Protein AF-A0A1H7FQA3-F1 (afdb_monomer_lite)

InterPro domains:
  IPR029063 S-adenosyl-L-methionine-dependent methyltransferase superfamily [G3DSA:3.40.50.150] (3-123)
  IPR029063 S-adenosyl-L-methionine-dependent methyltransferase superfamily [SSF53335] (9-80)

Structure (mmCIF, N/CA/C/O backbone):
data_AF-A0A1H7FQA3-F1
#
_entry.id   AF-A0A1H7FQA3-F1
#
loop_
_atom_site.group_PDB
_atom_site.id
_atom_site.type_symbol
_atom_site.label_atom_id
_atom_site.label_alt_id
_atom_site.label_comp_id
_atom_site.label_asym_id
_atom_site.label_entity_id
_atom_site.label_seq_id
_atom_site.pdbx_PDB_ins_code
_atom_site.Cartn_x
_atom_site.Cartn_y
_atom_site.Cartn_z
_atom_site.occupancy
_atom_site.B_iso_or_equiv
_atom_site.auth_seq_id
_atom_site.auth_comp_id
_atom_site.auth_asym_id
_atom_site.auth_atom_id
_atom_site.pdbx_PDB_model_num
ATOM 1 N N . MET A 1 1 ? -19.659 22.857 -6.635 1.00 36.44 1 MET A N 1
ATOM 2 C CA . MET A 1 1 ? -20.389 21.616 -6.971 1.00 36.44 1 MET A CA 1
ATOM 3 C C . MET A 1 1 ? -19.987 20.543 -5.969 1.00 36.44 1 MET A C 1
ATOM 5 O O . MET A 1 1 ? -18.828 20.156 -5.956 1.00 36.44 1 MET A O 1
ATOM 9 N N . ARG A 1 2 ? -20.883 20.148 -5.054 1.00 39.56 2 ARG A N 1
ATOM 10 C CA . ARG A 1 2 ? -20.625 19.066 -4.089 1.00 39.56 2 ARG A CA 1
ATOM 11 C C . ARG A 1 2 ? -20.961 17.743 -4.775 1.00 39.56 2 ARG A C 1
ATOM 13 O O . ARG A 1 2 ? -22.130 17.500 -5.056 1.00 39.56 2 ARG A O 1
ATOM 20 N N . GLY A 1 3 ? -19.945 16.942 -5.093 1.00 42.22 3 GLY A N 1
ATOM 21 C CA . GLY A 1 3 ? -20.150 15.565 -5.539 1.00 42.22 3 GLY A CA 1
ATOM 22 C C . GLY A 1 3 ? -20.882 14.786 -4.449 1.00 42.22 3 GLY A C 1
ATOM 23 O O . GLY A 1 3 ? -20.552 14.926 -3.270 1.00 42.22 3 GLY A O 1
ATOM 24 N N . GLN A 1 4 ? -21.903 14.021 -4.830 1.00 46.56 4 GLN A N 1
ATOM 25 C CA . GLN A 1 4 ? -22.563 13.087 -3.924 1.00 46.56 4 GLN A CA 1
ATOM 26 C C . GLN A 1 4 ? -21.496 12.123 -3.395 1.00 46.56 4 GLN A C 1
ATOM 28 O O . GLN A 1 4 ? -20.852 11.414 -4.165 1.00 46.56 4 GLN A O 1
ATOM 33 N N . GLY A 1 5 ? -21.231 12.173 -2.091 1.00 48.81 5 GLY A N 1
ATOM 34 C CA . GLY A 1 5 ? -20.253 11.291 -1.475 1.00 48.81 5 GLY A CA 1
ATOM 35 C C . GLY A 1 5 ? -20.739 9.849 -1.563 1.00 48.81 5 GLY A C 1
ATOM 36 O O . GLY A 1 5 ? -21.867 9.562 -1.172 1.00 48.81 5 GLY A O 1
ATOM 37 N N . TYR A 1 6 ? -19.876 8.939 -2.013 1.00 55.88 6 TYR A N 1
ATOM 38 C CA . TYR A 1 6 ? -20.054 7.486 -1.907 1.00 55.88 6 TYR A CA 1
ATOM 39 C C . TYR A 1 6 ? -19.921 7.025 -0.439 1.00 55.88 6 TYR A C 1
ATOM 41 O O . TYR A 1 6 ? -19.100 6.183 -0.076 1.00 55.88 6 TYR A O 1
ATOM 49 N N . GLY A 1 7 ? -20.678 7.651 0.459 1.00 54.69 7 GLY A N 1
ATOM 50 C CA . GLY A 1 7 ? -20.707 7.342 1.878 1.00 54.69 7 GLY A CA 1
ATOM 51 C C . GLY A 1 7 ? -21.622 6.157 2.145 1.00 54.69 7 GLY A C 1
ATOM 52 O O . GLY A 1 7 ? -22.686 6.351 2.717 1.00 54.69 7 GLY A O 1
ATOM 53 N N . SER A 1 8 ? -21.237 4.942 1.739 1.00 62.41 8 SER A N 1
ATOM 54 C CA . SER A 1 8 ? -21.904 3.752 2.287 1.00 62.41 8 SER A CA 1
ATOM 55 C C . SER A 1 8 ? -21.594 3.687 3.790 1.00 62.41 8 SER A C 1
ATOM 57 O O . SER A 1 8 ? -20.420 3.796 4.146 1.00 62.41 8 SER A O 1
ATOM 59 N N . PRO A 1 9 ? -22.579 3.553 4.690 1.00 68.19 9 PRO A N 1
ATOM 60 C CA . PRO A 1 9 ? -22.317 3.322 6.110 1.00 68.19 9 PRO A CA 1
ATOM 61 C C . PRO A 1 9 ? -21.766 1.911 6.376 1.00 68.19 9 PRO A C 1
ATOM 63 O O . PRO A 1 9 ? -21.429 1.583 7.513 1.00 68.19 9 PRO A O 1
ATOM 66 N N . GLU A 1 10 ? -21.690 1.066 5.345 1.00 84.12 10 GLU A N 1
ATOM 67 C CA . GLU A 1 10 ? -21.242 -0.312 5.458 1.00 84.12 10 GLU A CA 1
ATOM 68 C C . GLU A 1 10 ? -19.762 -0.398 5.823 1.00 84.12 10 GLU A C 1
ATOM 70 O O . GLU A 1 10 ? -18.900 0.341 5.327 1.00 84.12 10 GLU A O 1
ATOM 75 N N . ARG A 1 11 ? -19.496 -1.351 6.712 1.00 94.19 11 ARG A N 1
ATOM 76 C CA . ARG A 1 11 ? -18.162 -1.816 7.055 1.00 94.19 11 ARG A CA 1
ATOM 77 C C . ARG A 1 11 ? -17.937 -3.172 6.405 1.00 94.19 11 ARG A C 1
ATOM 79 O O . ARG A 1 11 ? -18.845 -3.998 6.367 1.00 94.19 11 ARG A O 1
ATOM 86 N N . TYR A 1 12 ? -16.717 -3.400 5.949 1.00 95.75 12 TYR A N 1
ATOM 87 C CA . TYR A 1 12 ? -16.321 -4.565 5.176 1.00 95.75 12 TYR A CA 1
ATOM 88 C C . TYR A 1 12 ? -15.406 -5.481 5.981 1.00 95.75 12 TYR A C 1
ATOM 90 O O . TYR A 1 12 ? -14.659 -5.053 6.867 1.00 95.75 12 TYR A O 1
ATOM 98 N N . ASP A 1 13 ? -15.450 -6.758 5.625 1.00 96.81 13 ASP A N 1
ATOM 99 C CA . ASP A 1 13 ? -14.604 -7.815 6.184 1.00 96.81 13 ASP A CA 1
ATOM 100 C C . ASP A 1 13 ? -13.148 -7.643 5.742 1.00 96.81 13 ASP A C 1
ATO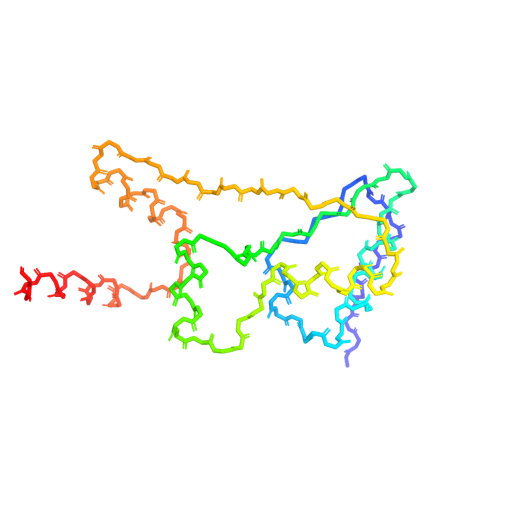M 102 O O . ASP A 1 13 ? -12.219 -7.957 6.488 1.00 96.81 13 ASP A O 1
ATOM 106 N N . LEU A 1 14 ? -12.971 -7.109 4.532 1.00 96.81 14 LEU A N 1
ATOM 107 C CA . LEU A 1 14 ? -11.697 -6.819 3.901 1.00 96.81 14 LEU A CA 1
ATOM 108 C C . LEU A 1 14 ? -11.779 -5.474 3.173 1.00 96.81 14 LEU A C 1
ATOM 110 O O . LEU A 1 14 ? -12.641 -5.272 2.320 1.00 96.81 14 LEU A O 1
ATOM 114 N N . VAL A 1 15 ? -10.834 -4.586 3.465 1.00 96.88 15 VAL A N 1
ATOM 115 C CA . VAL A 1 15 ? -10.577 -3.365 2.694 1.00 96.88 15 VAL A CA 1
ATOM 116 C C . VAL A 1 15 ? -9.214 -3.511 2.030 1.00 96.88 15 VAL A C 1
ATOM 118 O O . VAL A 1 15 ? -8.217 -3.745 2.712 1.00 96.88 15 VAL A O 1
ATOM 121 N N . LEU A 1 16 ? -9.160 -3.386 0.703 1.00 96.19 16 LEU A N 1
ATOM 122 C CA . LEU A 1 16 ? -7.932 -3.528 -0.076 1.00 96.19 16 LEU A CA 1
ATOM 123 C C . LEU A 1 16 ? -7.505 -2.187 -0.677 1.00 96.19 16 LEU A C 1
ATOM 125 O O . LEU A 1 16 ? -8.251 -1.568 -1.429 1.00 96.19 16 LEU A O 1
ATOM 129 N N . CYS A 1 17 ? -6.269 -1.781 -0.402 1.00 94.75 17 CYS A N 1
ATOM 130 C CA . CYS A 1 17 ? -5.610 -0.635 -1.013 1.00 94.75 17 CYS A CA 1
ATOM 131 C C . CYS A 1 17 ? -4.378 -1.127 -1.780 1.00 94.75 17 CYS A C 1
ATOM 133 O O . CYS A 1 17 ? -3.297 -1.308 -1.215 1.00 94.75 17 CYS A O 1
ATOM 135 N N . SER A 1 18 ? -4.563 -1.400 -3.072 1.00 92.50 18 SER A N 1
ATOM 136 C CA . SER A 1 18 ? -3.538 -2.000 -3.927 1.00 92.50 18 SER A CA 1
ATOM 137 C C . SER A 1 18 ? -2.847 -0.950 -4.784 1.00 92.50 18 SER A C 1
ATOM 139 O O . SER A 1 18 ? -3.465 -0.429 -5.706 1.00 92.50 18 SER A O 1
ATOM 141 N N . HIS A 1 19 ? -1.581 -0.636 -4.499 1.00 89.00 19 HIS A N 1
ATOM 142 C CA . HIS A 1 19 ? -0.776 0.299 -5.296 1.00 89.00 19 HIS A CA 1
ATOM 143 C C . HIS A 1 19 ? -1.372 1.715 -5.449 1.00 89.00 19 HIS A C 1
ATOM 145 O O . HIS A 1 19 ? -1.011 2.442 -6.367 1.00 89.00 19 HIS A O 1
ATOM 151 N N . VAL A 1 20 ? -2.244 2.143 -4.529 1.00 90.44 20 VAL A N 1
ATOM 152 C CA . VAL A 1 20 ? -2.865 3.483 -4.564 1.00 90.44 20 VAL A CA 1
ATOM 153 C C . VAL A 1 20 ? -2.033 4.528 -3.820 1.00 90.44 20 VAL A C 1
ATOM 155 O O . VAL A 1 20 ? -1.975 5.681 -4.238 1.00 90.44 20 VAL A O 1
ATOM 158 N N . LEU A 1 21 ? -1.353 4.147 -2.732 1.00 91.00 21 LEU A N 1
ATOM 159 C CA . LEU A 1 21 ? -0.657 5.102 -1.856 1.00 91.00 21 LEU A CA 1
ATOM 160 C C . LEU A 1 21 ? 0.473 5.882 -2.547 1.00 91.00 21 LEU A C 1
ATOM 162 O O . LEU A 1 21 ? 0.813 6.965 -2.083 1.00 91.00 21 LEU A O 1
ATOM 166 N N . TYR A 1 22 ? 1.004 5.404 -3.676 1.00 87.62 22 TYR A N 1
ATOM 167 C CA . TYR A 1 22 ? 1.971 6.160 -4.486 1.00 87.62 22 TYR A CA 1
ATOM 168 C C . TYR A 1 22 ? 1.423 7.485 -5.021 1.00 87.62 22 TYR A C 1
ATOM 170 O O . TYR A 1 22 ? 2.191 8.377 -5.365 1.00 87.62 22 TYR A O 1
ATOM 178 N N . HIS A 1 23 ? 0.099 7.598 -5.117 1.00 87.88 23 HIS A N 1
ATOM 179 C CA . HIS A 1 23 ? -0.591 8.772 -5.641 1.00 87.88 23 HIS A CA 1
ATOM 180 C C . HIS A 1 23 ? -1.085 9.708 -4.536 1.00 87.88 23 HIS A C 1
ATOM 182 O O . HIS A 1 23 ? -1.635 10.767 -4.828 1.00 87.88 23 HIS A O 1
ATOM 188 N N . VAL A 1 24 ? -0.904 9.324 -3.272 1.00 90.56 24 VAL A N 1
ATOM 189 C CA . VAL A 1 24 ? -1.276 10.133 -2.113 1.00 90.56 24 VAL A CA 1
ATOM 190 C C . VAL A 1 24 ? -0.008 10.802 -1.582 1.00 90.56 24 VAL A C 1
ATOM 192 O O . VAL A 1 24 ? 0.980 10.097 -1.354 1.00 90.56 24 VAL A O 1
ATOM 195 N N . PRO A 1 25 ? 0.003 12.127 -1.349 1.00 91.94 25 PRO A N 1
ATOM 196 C CA . PRO A 1 25 ? 1.120 12.782 -0.678 1.00 91.94 25 PRO A CA 1
ATOM 197 C C . PRO A 1 25 ? 1.438 12.092 0.653 1.00 91.94 25 PRO A C 1
ATOM 199 O O . PRO A 1 25 ? 0.536 11.808 1.440 1.00 91.94 25 PRO A O 1
ATOM 202 N N . THR A 1 26 ? 2.716 11.833 0.935 1.00 91.38 26 THR A N 1
ATOM 203 C CA . THR A 1 26 ? 3.141 11.061 2.121 1.00 91.38 26 THR A CA 1
ATOM 204 C C . THR A 1 26 ? 2.665 11.674 3.438 1.00 91.38 26 THR A C 1
ATOM 206 O O . THR A 1 26 ? 2.288 10.949 4.355 1.00 91.38 26 THR A O 1
ATOM 209 N N . ALA A 1 27 ? 2.598 13.006 3.516 1.00 92.69 27 ALA A N 1
ATOM 210 C CA . ALA A 1 27 ? 2.061 13.732 4.668 1.00 92.69 27 ALA A CA 1
ATOM 211 C C . ALA A 1 27 ? 0.570 13.436 4.940 1.00 92.69 27 ALA A C 1
ATOM 213 O O . ALA A 1 27 ? 0.114 13.548 6.076 1.00 92.69 27 ALA A O 1
ATOM 214 N N . GLU A 1 28 ? -0.190 13.030 3.922 1.00 95.12 28 GLU A N 1
ATOM 215 C CA . GLU A 1 28 ? -1.624 12.733 4.021 1.00 95.12 28 GLU A CA 1
ATOM 216 C C . GLU A 1 28 ? -1.915 11.247 4.271 1.00 95.12 28 GLU A C 1
ATOM 218 O O . GLU A 1 28 ? -3.055 10.875 4.563 1.00 95.12 28 GLU A O 1
ATOM 223 N N . TRP A 1 29 ? -0.900 10.380 4.206 1.00 95.38 29 TRP A N 1
ATOM 224 C CA . TRP A 1 29 ? -1.069 8.932 4.342 1.00 95.38 29 TRP A CA 1
ATOM 225 C C . TRP A 1 29 ? -1.743 8.519 5.642 1.00 95.38 29 TRP A C 1
ATOM 227 O O . TRP A 1 29 ? -2.592 7.630 5.633 1.00 95.38 29 TRP A O 1
ATOM 237 N N . GLY A 1 30 ? -1.392 9.175 6.751 1.00 95.06 30 GLY A N 1
ATOM 238 C CA . GLY A 1 30 ? -1.973 8.872 8.054 1.00 95.06 30 GLY A CA 1
ATOM 239 C C . GLY A 1 30 ? -3.495 8.997 8.035 1.00 95.06 30 GLY A C 1
ATOM 240 O O . GLY A 1 30 ? -4.183 8.040 8.376 1.00 95.06 30 GLY A O 1
ATOM 241 N N . GLY A 1 31 ? -4.013 10.141 7.578 1.00 95.56 31 GLY A N 1
ATOM 242 C CA . GLY A 1 31 ? -5.456 10.371 7.484 1.00 95.56 31 GLY A CA 1
ATOM 243 C C . GLY A 1 31 ? -6.127 9.527 6.399 1.00 95.56 31 GLY A C 1
ATOM 244 O O . GLY A 1 31 ? -7.271 9.107 6.559 1.00 95.56 31 GLY A O 1
ATOM 245 N N . PHE A 1 32 ? -5.420 9.232 5.305 1.00 95.88 32 PHE A N 1
ATOM 246 C CA . PHE A 1 32 ? -5.921 8.334 4.266 1.00 95.88 32 PHE A CA 1
ATOM 247 C C . PHE A 1 32 ? -6.161 6.917 4.807 1.00 95.88 32 PHE A C 1
ATOM 249 O O . PHE A 1 32 ? -7.214 6.331 4.567 1.00 95.88 32 PHE A O 1
ATOM 256 N N . ILE A 1 33 ? -5.216 6.380 5.579 1.00 95.88 33 ILE A N 1
ATOM 257 C CA . ILE A 1 33 ? -5.330 5.049 6.186 1.00 95.88 33 ILE A CA 1
ATOM 258 C C . ILE A 1 33 ? -6.392 5.024 7.276 1.00 95.88 33 ILE A C 1
ATOM 260 O O . ILE A 1 33 ? -7.140 4.052 7.346 1.00 95.88 33 ILE A O 1
ATOM 264 N N . ASP A 1 34 ? -6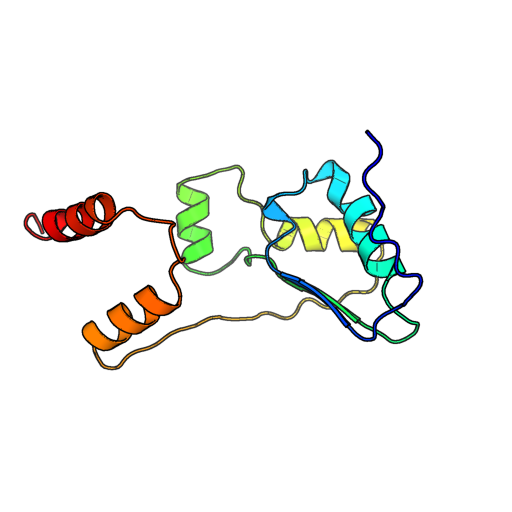.514 6.088 8.070 1.00 95.62 34 ASP A N 1
ATOM 265 C CA . ASP A 1 34 ? -7.575 6.188 9.075 1.00 95.62 34 ASP A CA 1
ATOM 266 C C . ASP A 1 34 ? -8.959 6.042 8.409 1.00 95.62 34 ASP A C 1
ATOM 268 O O . ASP A 1 34 ? -9.775 5.230 8.844 1.00 95.62 34 ASP A O 1
ATOM 272 N N . ARG A 1 35 ? -9.177 6.698 7.258 1.00 94.38 35 ARG A N 1
ATOM 273 C CA . ARG A 1 35 ? -10.414 6.546 6.469 1.00 94.38 35 ARG A CA 1
ATOM 274 C C . ARG A 1 35 ? -10.626 5.133 5.928 1.00 94.38 35 ARG A C 1
ATOM 276 O O . ARG A 1 35 ? -11.769 4.699 5.829 1.00 94.38 35 ARG A O 1
ATOM 283 N N . LEU A 1 36 ? -9.564 4.415 5.552 1.00 95.06 36 LEU A N 1
ATOM 284 C CA . LEU A 1 36 ? -9.682 3.007 5.151 1.00 95.06 36 LEU A CA 1
ATOM 285 C C . LEU A 1 36 ? -10.101 2.137 6.340 1.00 95.06 36 LEU A C 1
ATOM 287 O O . LEU A 1 36 ? -10.994 1.305 6.203 1.00 95.06 36 LEU A O 1
ATOM 291 N N . LEU A 1 37 ? -9.490 2.351 7.508 1.00 95.38 37 LEU A N 1
ATOM 292 C CA . LEU A 1 37 ? -9.773 1.601 8.733 1.00 95.38 37 LEU A CA 1
ATOM 293 C C . LEU A 1 37 ? -11.193 1.847 9.258 1.00 95.38 37 LEU A C 1
ATOM 295 O O . LEU A 1 37 ? -11.820 0.911 9.744 1.00 95.38 37 LEU A O 1
ATOM 299 N N . GLU A 1 38 ? -11.747 3.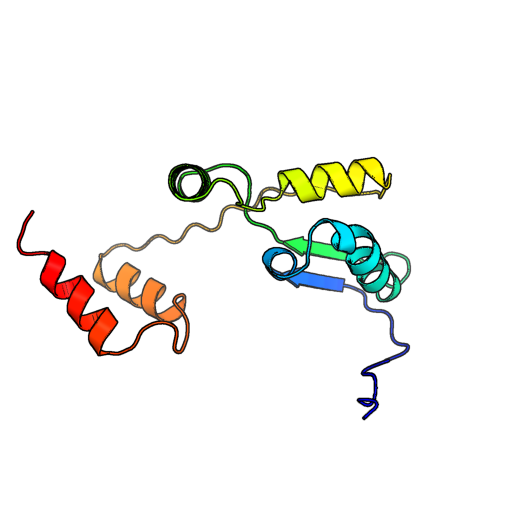051 9.090 1.00 95.00 38 GLU A N 1
ATOM 300 C CA . GLU A 1 38 ? -13.155 3.351 9.406 1.00 95.00 38 GLU A CA 1
ATOM 301 C C . GLU A 1 38 ? -14.147 2.465 8.636 1.00 95.00 38 GLU A C 1
ATOM 303 O O . GLU A 1 38 ? -15.274 2.241 9.090 1.00 95.00 38 GLU A O 1
ATOM 308 N N . ARG A 1 39 ? -13.731 1.943 7.474 1.00 94.56 39 ARG A N 1
ATOM 309 C CA . ARG A 1 39 ? -14.527 1.027 6.648 1.00 94.56 39 ARG A CA 1
ATOM 310 C C . ARG A 1 39 ? -14.326 -0.437 7.008 1.00 94.56 39 ARG A C 1
ATOM 312 O O . ARG A 1 39 ? -15.008 -1.277 6.437 1.00 94.56 39 ARG A O 1
ATOM 319 N N . VAL A 1 40 ? -13.434 -0.767 7.936 1.00 96.06 40 VAL A N 1
ATOM 320 C CA . VAL A 1 40 ? -13.201 -2.147 8.371 1.00 96.06 40 VAL A CA 1
ATOM 321 C C . VAL A 1 40 ? -14.128 -2.465 9.541 1.00 96.06 40 VAL A C 1
ATOM 323 O O . VAL A 1 40 ? -14.240 -1.703 10.503 1.00 96.06 40 VAL A O 1
ATOM 326 N N . ARG A 1 41 ? -14.827 -3.601 9.482 1.00 95.88 41 ARG A N 1
ATOM 327 C CA . ARG A 1 41 ? -15.627 -4.065 10.627 1.00 95.88 41 ARG A CA 1
ATOM 328 C C . ARG A 1 41 ? -14.718 -4.538 11.774 1.00 95.88 41 ARG A C 1
ATOM 330 O O . ARG A 1 41 ? -13.579 -4.923 11.519 1.00 95.88 41 ARG A O 1
ATOM 337 N N . PRO A 1 42 ? -15.196 -4.609 13.029 1.00 94.12 42 PRO A N 1
ATOM 338 C CA . PRO A 1 42 ? -14.448 -5.275 14.097 1.00 94.12 42 PRO A CA 1
ATOM 339 C C . PRO A 1 42 ? -14.038 -6.702 13.691 1.00 94.12 42 PRO A C 1
ATOM 341 O O . PRO A 1 42 ? -14.872 -7.482 13.238 1.00 94.12 42 PRO A O 1
ATOM 344 N N . GLY A 1 43 ? -12.747 -7.024 13.812 1.00 94.69 43 GLY A N 1
ATOM 345 C CA . GLY A 1 43 ? -12.181 -8.312 13.387 1.00 94.69 43 GLY A CA 1
ATOM 346 C C . GLY A 1 43 ? -11.947 -8.473 11.876 1.00 94.69 43 GLY A C 1
ATOM 347 O O . GLY A 1 43 ? -11.484 -9.530 11.457 1.00 94.69 43 GLY A O 1
ATOM 348 N N . GLY A 1 44 ? -12.259 -7.464 11.057 1.00 96.12 44 GLY A N 1
ATOM 349 C CA . GLY A 1 44 ? -11.897 -7.426 9.639 1.00 96.12 44 GLY A CA 1
ATOM 350 C C . GLY A 1 44 ? -10.444 -7.002 9.406 1.00 96.12 44 GLY A C 1
ATOM 351 O O . GLY A 1 44 ? -9.716 -6.663 10.341 1.00 96.12 44 GLY A O 1
ATOM 352 N N . TYR A 1 45 ? -10.032 -6.985 8.139 1.00 96.75 45 TYR A N 1
ATOM 353 C CA . TYR A 1 45 ? -8.661 -6.665 7.738 1.00 96.75 45 TYR A CA 1
ATOM 354 C C . TYR A 1 45 ? -8.595 -5.490 6.760 1.00 96.75 45 TYR A C 1
ATOM 356 O O . TYR A 1 45 ? -9.390 -5.385 5.829 1.00 96.75 45 TYR A O 1
ATOM 364 N N . CYS A 1 46 ? -7.588 -4.636 6.935 1.00 97.38 46 CYS A N 1
ATOM 365 C CA . CYS A 1 46 ? -7.148 -3.684 5.919 1.00 97.38 46 CYS A CA 1
ATOM 366 C C . CYS A 1 46 ? -5.829 -4.182 5.328 1.00 97.38 46 CYS A C 1
ATOM 368 O O . CYS A 1 46 ? -4.867 -4.405 6.065 1.00 97.38 46 CYS A O 1
ATOM 370 N N . VAL A 1 47 ? -5.781 -4.363 4.011 1.00 97.25 47 VAL A N 1
ATOM 371 C CA . VAL A 1 47 ? -4.585 -4.800 3.291 1.00 97.25 47 VAL A CA 1
ATOM 372 C C . VAL A 1 47 ? -4.072 -3.644 2.448 1.00 97.25 47 VAL A C 1
ATOM 374 O O . VAL A 1 47 ? -4.770 -3.138 1.571 1.00 97.25 47 VAL A O 1
ATOM 377 N N . LEU A 1 48 ? -2.830 -3.246 2.706 1.00 95.69 48 LEU A N 1
ATOM 378 C CA . LEU A 1 48 ? -2.116 -2.225 1.947 1.00 95.69 48 LEU A CA 1
ATOM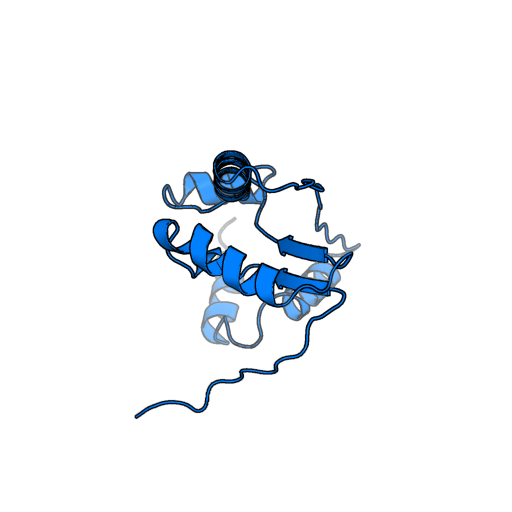 379 C C . LEU A 1 48 ? -1.019 -2.917 1.130 1.00 95.69 48 LEU A C 1
ATOM 381 O O . LEU A 1 48 ? -0.154 -3.575 1.708 1.00 95.69 48 LEU A O 1
ATOM 385 N N . MET A 1 49 ? -1.040 -2.778 -0.197 1.00 93.38 49 MET A N 1
ATOM 386 C CA . MET A 1 49 ? -0.003 -3.334 -1.073 1.00 93.38 49 MET A CA 1
ATOM 387 C C . MET A 1 49 ? 0.858 -2.220 -1.661 1.00 93.38 49 MET A C 1
ATOM 389 O O . MET A 1 49 ? 0.373 -1.358 -2.397 1.00 93.38 49 MET A O 1
ATOM 393 N N . LEU A 1 50 ? 2.153 -2.269 -1.343 1.00 91.50 50 LEU A N 1
ATOM 394 C CA . LEU A 1 50 ? 3.192 -1.400 -1.886 1.00 91.50 50 LEU A CA 1
ATOM 395 C C . LEU A 1 50 ? 4.377 -2.223 -2.387 1.00 91.50 50 LEU A C 1
ATOM 397 O O . LEU A 1 50 ? 4.613 -3.355 -1.969 1.00 91.50 50 LEU A O 1
ATOM 401 N N . GLY A 1 51 ? 5.141 -1.599 -3.271 1.00 89.06 51 GLY A N 1
ATOM 402 C CA . GLY A 1 51 ? 6.395 -2.086 -3.805 1.00 89.06 51 GLY A CA 1
ATOM 403 C C . GLY A 1 51 ? 7.396 -2.198 -2.674 1.00 89.06 51 GLY A C 1
ATOM 404 O O . GLY A 1 51 ? 7.575 -1.272 -1.880 1.00 89.06 51 GLY A O 1
ATOM 405 N N . ALA A 1 52 ? 8.011 -3.368 -2.579 1.00 87.75 52 ALA A N 1
ATOM 406 C CA . ALA A 1 52 ? 8.966 -3.636 -1.528 1.00 87.75 52 ALA A CA 1
ATOM 407 C C . ALA A 1 52 ? 10.268 -2.864 -1.783 1.00 87.75 52 ALA A C 1
ATOM 409 O O . ALA A 1 52 ? 10.706 -2.753 -2.927 1.00 87.75 52 ALA A O 1
ATOM 410 N N . ALA A 1 53 ? 10.931 -2.418 -0.718 1.00 87.31 53 ALA A N 1
ATOM 411 C CA . ALA A 1 53 ? 12.278 -1.843 -0.777 1.00 87.31 53 ALA A CA 1
ATOM 412 C C . ALA A 1 53 ? 13.374 -2.913 -0.992 1.00 87.31 53 ALA A C 1
ATOM 414 O O . ALA A 1 53 ? 14.405 -2.940 -0.327 1.00 87.31 53 ALA A O 1
ATOM 415 N N . ARG A 1 54 ? 13.119 -3.890 -1.869 1.00 85.88 54 ARG A N 1
ATOM 416 C CA . ARG A 1 54 ? 14.018 -5.017 -2.157 1.00 85.88 54 ARG A CA 1
ATOM 417 C C . ARG A 1 54 ? 13.767 -5.592 -3.547 1.00 85.88 54 ARG A C 1
ATOM 419 O O . ARG A 1 54 ? 12.701 -5.410 -4.130 1.00 85.88 54 ARG A O 1
ATOM 426 N N . GLY A 1 55 ? 14.733 -6.370 -4.028 1.00 82.50 55 GLY A N 1
ATOM 427 C CA . GLY A 1 55 ? 14.671 -7.044 -5.323 1.00 82.50 55 GLY A CA 1
ATOM 428 C C . GLY A 1 55 ? 15.135 -6.165 -6.485 1.00 82.50 55 GLY A C 1
ATOM 429 O O . GLY A 1 55 ? 15.432 -4.983 -6.321 1.00 82.50 55 GLY A O 1
ATOM 430 N N . GLN A 1 56 ? 15.209 -6.769 -7.672 1.00 77.44 56 GLN A N 1
ATOM 431 C CA . GLN A 1 56 ? 15.780 -6.136 -8.866 1.00 77.44 56 GLN A CA 1
ATOM 432 C C . GLN A 1 56 ? 15.015 -4.877 -9.290 1.00 77.44 56 GLN A C 1
ATOM 434 O O . GLN A 1 56 ? 15.642 -3.875 -9.614 1.00 77.44 56 GLN A O 1
ATOM 439 N N . ASN A 1 57 ? 13.678 -4.891 -9.212 1.00 77.25 57 ASN A N 1
ATOM 440 C CA . ASN A 1 57 ? 12.861 -3.718 -9.539 1.00 77.25 57 ASN A CA 1
ATOM 441 C C . ASN A 1 57 ? 13.160 -2.533 -8.614 1.00 77.25 57 ASN A C 1
ATOM 443 O O . ASN A 1 57 ? 13.291 -1.411 -9.090 1.00 77.25 57 ASN A O 1
ATOM 447 N N . TYR A 1 58 ? 13.311 -2.767 -7.308 1.00 81.94 58 TYR A N 1
ATOM 448 C CA . TYR A 1 58 ? 13.672 -1.700 -6.375 1.00 81.94 58 TYR A CA 1
ATOM 449 C C . TYR A 1 58 ? 15.056 -1.120 -6.682 1.00 81.94 58 TYR A C 1
ATOM 451 O O . TYR A 1 58 ? 15.202 0.098 -6.732 1.00 81.94 58 TYR A O 1
ATOM 459 N N . ALA A 1 59 ? 16.051 -1.980 -6.936 1.00 82.06 59 ALA A N 1
ATOM 460 C CA . ALA A 1 59 ? 17.398 -1.539 -7.295 1.00 82.06 59 ALA A CA 1
ATOM 461 C C . ALA A 1 59 ? 17.385 -0.681 -8.567 1.00 82.06 59 ALA A C 1
ATOM 463 O O . ALA A 1 59 ? 17.907 0.428 -8.555 1.00 82.06 59 ALA A O 1
ATOM 464 N N . LEU A 1 60 ? 16.698 -1.156 -9.612 1.00 78.50 60 LEU A N 1
ATOM 465 C CA . LEU A 1 60 ? 16.535 -0.428 -10.865 1.00 78.50 60 LEU A CA 1
ATOM 466 C C . LEU A 1 60 ? 15.902 0.945 -10.620 1.00 78.50 60 LEU A C 1
ATOM 468 O O . LEU A 1 60 ? 16.466 1.961 -11.000 1.00 78.50 60 LEU A O 1
ATOM 472 N N . HIS A 1 61 ? 14.746 0.997 -9.957 1.00 75.75 61 HIS A N 1
ATOM 473 C CA . HIS A 1 61 ? 14.043 2.259 -9.744 1.00 75.75 61 HIS A CA 1
ATOM 474 C C . HIS A 1 61 ? 14.833 3.252 -8.888 1.00 75.75 61 HIS A C 1
ATOM 476 O O . HIS A 1 61 ? 14.834 4.438 -9.210 1.00 75.75 61 HIS A O 1
ATOM 482 N N . ARG A 1 62 ? 15.528 2.790 -7.844 1.00 77.69 62 ARG A N 1
ATOM 483 C CA . ARG A 1 62 ? 16.384 3.641 -7.004 1.00 77.69 62 ARG A CA 1
ATOM 484 C C . ARG A 1 62 ? 17.475 4.335 -7.820 1.00 77.69 62 ARG A C 1
ATOM 486 O O . ARG A 1 62 ? 17.789 5.491 -7.553 1.00 77.69 62 ARG A O 1
ATOM 493 N N . ASP A 1 63 ? 18.028 3.651 -8.817 1.00 77.69 63 ASP A N 1
ATOM 494 C CA . ASP A 1 63 ? 19.094 4.201 -9.654 1.00 77.69 63 ASP A CA 1
ATOM 495 C C . ASP A 1 63 ? 18.570 5.289 -10.624 1.00 77.69 63 ASP A C 1
ATOM 497 O O . ASP A 1 63 ? 19.343 6.133 -11.076 1.00 77.69 63 ASP A O 1
ATOM 501 N N . PHE A 1 64 ? 17.255 5.331 -10.894 1.00 75.31 64 PHE A N 1
ATOM 502 C CA . PHE A 1 64 ? 16.615 6.330 -11.769 1.00 75.31 64 PHE A CA 1
ATOM 503 C C . PHE A 1 64 ? 15.824 7.419 -11.034 1.00 75.31 64 PHE A C 1
ATOM 505 O O . PHE A 1 64 ? 15.591 8.486 -11.602 1.00 75.31 64 PHE A O 1
ATOM 512 N N . THR A 1 65 ? 15.378 7.182 -9.798 1.00 70.31 65 THR A N 1
ATOM 513 C CA . THR A 1 65 ? 14.622 8.171 -9.023 1.00 70.31 65 THR A CA 1
ATOM 514 C C . THR A 1 65 ? 14.914 8.101 -7.526 1.00 70.31 65 THR A C 1
ATOM 516 O O . THR A 1 65 ? 14.819 7.057 -6.884 1.00 70.31 65 THR A O 1
ATOM 519 N N . GLN A 1 66 ? 15.212 9.267 -6.947 1.00 65.75 66 GLN A N 1
ATOM 520 C CA . GLN A 1 66 ? 15.413 9.441 -5.506 1.00 65.75 66 GLN A CA 1
ATOM 521 C C . GLN A 1 66 ? 14.099 9.643 -4.738 1.00 65.75 66 GLN A C 1
ATOM 523 O O . GLN A 1 66 ? 14.095 9.631 -3.511 1.00 65.75 66 GLN A O 1
ATOM 528 N N . THR A 1 67 ? 12.976 9.833 -5.437 1.00 68.62 67 THR A N 1
ATOM 529 C CA . THR A 1 67 ? 11.664 10.103 -4.826 1.00 68.62 67 THR A CA 1
ATOM 530 C C . THR A 1 67 ? 10.795 8.853 -4.713 1.00 68.62 67 THR A C 1
ATOM 532 O O . THR A 1 67 ? 9.594 8.956 -4.458 1.00 68.62 67 THR A O 1
ATOM 535 N N . MET A 1 68 ? 11.373 7.662 -4.913 1.00 73.44 68 MET A N 1
ATOM 536 C CA . MET A 1 68 ? 10.598 6.429 -4.903 1.00 73.44 68 MET A CA 1
ATOM 537 C C . MET A 1 68 ? 9.999 6.162 -3.522 1.00 73.44 68 MET A C 1
ATOM 539 O O . MET A 1 68 ? 10.690 6.011 -2.515 1.00 73.44 68 MET A O 1
ATOM 543 N N . ILE A 1 69 ? 8.681 6.045 -3.512 1.00 82.62 69 ILE A N 1
ATOM 544 C CA . ILE A 1 69 ? 7.911 5.595 -2.367 1.00 82.62 69 ILE A CA 1
ATOM 545 C C . ILE A 1 69 ? 7.939 4.064 -2.343 1.00 82.62 69 ILE A C 1
ATOM 547 O O . ILE A 1 69 ? 7.595 3.414 -3.331 1.00 82.62 69 ILE A O 1
ATOM 551 N N . SER A 1 70 ? 8.303 3.486 -1.202 1.00 87.94 70 SER A N 1
ATOM 552 C CA . SER A 1 70 ? 8.352 2.040 -0.990 1.00 87.94 70 SER A CA 1
ATOM 553 C C . SER A 1 70 ? 7.563 1.629 0.255 1.00 87.94 70 SER A C 1
ATOM 555 O O . SER A 1 70 ? 7.036 2.458 1.002 1.00 87.94 70 SER A O 1
ATOM 557 N N . SER A 1 71 ? 7.485 0.323 0.498 1.00 90.56 71 SER A N 1
ATOM 558 C CA . SER A 1 71 ? 6.881 -0.225 1.710 1.00 90.56 71 SER A CA 1
ATOM 559 C C . SER A 1 71 ? 7.568 0.233 3.004 1.00 90.56 71 SER A C 1
ATOM 561 O O . SER A 1 71 ? 6.924 0.200 4.045 1.00 90.56 71 SER A O 1
ATOM 563 N N . GLU A 1 72 ? 8.843 0.643 2.977 1.00 91.38 72 GLU A N 1
ATOM 564 C CA . GLU A 1 72 ? 9.566 1.075 4.188 1.00 91.38 72 GLU A CA 1
ATOM 565 C C . GLU A 1 72 ? 8.944 2.320 4.817 1.00 91.38 72 GLU A C 1
ATOM 567 O O . GLU A 1 72 ? 8.678 2.335 6.017 1.00 91.38 72 GLU A O 1
ATOM 572 N N . GLN A 1 73 ? 8.628 3.333 4.006 1.00 91.06 73 GLN A N 1
ATOM 573 C CA . GLN A 1 73 ? 7.974 4.548 4.490 1.00 91.06 73 GLN A CA 1
ATOM 574 C C . GLN A 1 73 ? 6.593 4.242 5.082 1.00 91.06 73 GLN A C 1
ATOM 576 O O . GLN A 1 73 ? 6.184 4.857 6.066 1.00 91.06 73 GLN A O 1
ATOM 581 N N . LEU A 1 74 ? 5.880 3.270 4.502 1.00 93.44 74 LEU A N 1
ATOM 582 C CA . LEU A 1 74 ? 4.584 2.832 5.011 1.00 93.44 74 LEU A CA 1
ATOM 583 C C . LEU A 1 74 ? 4.738 2.162 6.378 1.00 93.44 74 LEU A C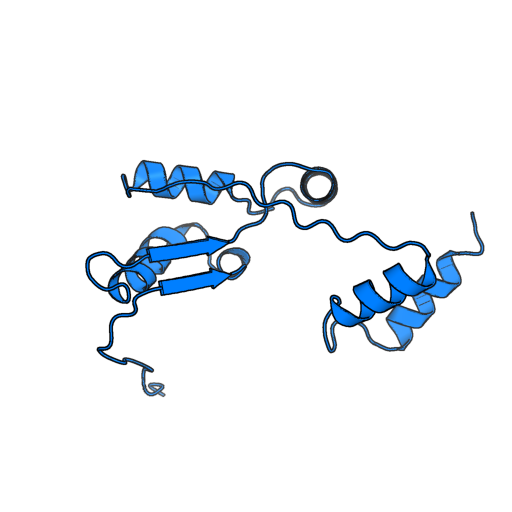 1
ATOM 585 O O . LEU A 1 74 ? 4.029 2.529 7.309 1.00 93.44 74 LEU A O 1
ATOM 589 N N . ILE A 1 75 ? 5.675 1.222 6.507 1.00 94.81 75 ILE A N 1
ATOM 590 C CA . ILE A 1 75 ? 5.945 0.519 7.768 1.00 94.81 75 ILE A CA 1
ATOM 591 C C . ILE A 1 75 ? 6.320 1.521 8.864 1.00 94.81 75 ILE A C 1
ATOM 593 O O . ILE A 1 75 ? 5.671 1.536 9.905 1.00 94.81 75 ILE A O 1
ATOM 597 N N . ALA A 1 76 ? 7.267 2.425 8.597 1.00 93.88 76 ALA A N 1
ATOM 598 C CA . ALA A 1 76 ? 7.700 3.433 9.564 1.00 93.88 76 ALA A CA 1
ATOM 599 C C . ALA A 1 76 ? 6.539 4.318 10.054 1.00 93.88 76 ALA A C 1
ATOM 601 O O . ALA A 1 76 ? 6.424 4.624 11.240 1.00 93.88 76 ALA A O 1
ATOM 602 N N . MET A 1 77 ? 5.631 4.704 9.155 1.00 94.56 77 MET A N 1
ATOM 603 C CA . MET A 1 77 ? 4.453 5.492 9.517 1.00 94.56 77 MET A CA 1
ATOM 604 C C . MET A 1 77 ? 3.428 4.676 10.327 1.00 94.56 77 MET A C 1
ATOM 606 O O . MET A 1 77 ? 2.865 5.199 11.292 1.00 94.56 77 MET A O 1
ATOM 610 N N . LEU A 1 78 ? 3.210 3.394 10.004 1.00 95.50 78 LEU A N 1
ATOM 611 C CA . LEU A 1 78 ? 2.349 2.508 10.801 1.00 95.50 78 LEU A CA 1
ATOM 612 C C . LEU A 1 78 ? 2.914 2.294 12.214 1.00 95.50 78 LEU A C 1
ATOM 614 O O . LEU A 1 78 ? 2.156 2.321 13.187 1.00 95.50 78 LEU A O 1
ATOM 618 N N . GLU A 1 79 ? 4.234 2.139 12.336 1.00 95.88 79 GLU A N 1
ATOM 619 C CA . GLU A 1 79 ? 4.953 2.064 13.613 1.00 95.88 79 GLU A CA 1
ATOM 620 C C . GLU A 1 79 ? 4.818 3.363 14.414 1.00 95.88 79 GLU A C 1
ATOM 622 O O . GLU A 1 79 ? 4.458 3.327 15.593 1.00 95.88 79 GLU A O 1
ATOM 627 N N . GLN A 1 80 ? 5.011 4.521 13.773 1.00 95.50 80 GLN A N 1
ATOM 628 C CA . GLN A 1 80 ? 4.845 5.833 14.404 1.00 95.50 80 GLN A CA 1
ATOM 629 C C . GLN A 1 80 ? 3.420 6.034 14.939 1.00 95.50 80 GLN A C 1
ATOM 631 O O . GLN A 1 80 ? 3.237 6.546 16.045 1.00 95.50 80 GLN A O 1
ATOM 636 N N . LYS A 1 81 ? 2.404 5.595 14.185 1.00 94.62 81 LYS A N 1
ATOM 637 C CA . LYS A 1 81 ? 0.996 5.617 14.614 1.00 94.62 81 LYS A CA 1
ATOM 638 C C . LYS A 1 81 ? 0.651 4.523 15.630 1.00 94.62 81 LYS A C 1
ATOM 640 O O . LYS A 1 81 ? -0.469 4.515 16.135 1.00 94.62 81 LYS A O 1
ATOM 645 N N . ARG A 1 82 ? 1.583 3.612 15.936 1.00 96.38 82 ARG A N 1
ATOM 646 C CA . ARG A 1 82 ? 1.380 2.447 16.813 1.00 96.38 82 ARG A CA 1
ATOM 647 C C . ARG A 1 82 ? 0.200 1.578 16.368 1.00 96.38 82 ARG A C 1
ATOM 649 O O . ARG A 1 82 ? -0.519 1.023 17.197 1.00 96.38 82 ARG A O 1
ATOM 656 N N . LEU A 1 83 ? -0.011 1.471 15.056 1.00 95.25 83 LEU A N 1
ATOM 657 C CA . LEU A 1 83 ? -1.057 0.624 14.495 1.00 95.25 83 LEU A CA 1
ATOM 658 C C . LEU A 1 83 ? -0.591 -0.839 14.492 1.00 95.25 83 LEU A C 1
ATOM 660 O O . LEU A 1 83 ? 0.494 -1.121 13.973 1.00 95.25 83 LEU A O 1
ATOM 664 N N . PRO A 1 84 ? -1.388 -1.786 15.022 1.00 95.19 84 PRO A N 1
ATOM 665 C CA . PRO A 1 84 ? -1.085 -3.206 14.906 1.00 95.19 84 PRO A CA 1
ATOM 666 C C . PRO A 1 84 ? -1.039 -3.606 13.433 1.00 95.19 84 PRO A C 1
ATOM 668 O O . PRO A 1 84 ? -2.016 -3.436 12.704 1.00 95.19 84 PRO A O 1
ATOM 671 N N . HIS A 1 85 ? 0.093 -4.136 12.986 1.00 96.25 85 HIS A N 1
ATOM 672 C CA . HIS A 1 85 ? 0.265 -4.535 11.598 1.00 96.25 85 HIS A CA 1
ATOM 673 C C . HIS A 1 85 ? 1.199 -5.735 11.479 1.00 96.25 85 HIS A C 1
ATOM 675 O O . HIS A 1 85 ? 1.997 -6.036 12.366 1.00 96.25 85 HIS A O 1
ATOM 681 N N . ARG A 1 86 ? 1.088 -6.426 10.345 1.00 96.06 86 ARG A N 1
ATOM 682 C CA . ARG A 1 86 ? 1.985 -7.508 9.949 1.00 96.06 86 ARG A CA 1
ATOM 683 C C . ARG A 1 86 ? 2.419 -7.273 8.511 1.00 96.06 86 ARG A C 1
ATOM 685 O O . ARG A 1 86 ? 1.582 -7.262 7.613 1.00 96.06 86 ARG A O 1
ATOM 692 N N . ALA A 1 87 ? 3.721 -7.132 8.290 1.00 93.31 87 ALA A N 1
ATOM 693 C CA . ALA A 1 87 ? 4.281 -7.106 6.947 1.00 93.31 87 ALA A CA 1
ATOM 694 C C . ALA A 1 87 ? 4.409 -8.540 6.414 1.00 93.31 87 ALA A C 1
ATOM 696 O O . ALA A 1 87 ? 5.049 -9.389 7.037 1.00 93.31 87 ALA A O 1
ATOM 697 N N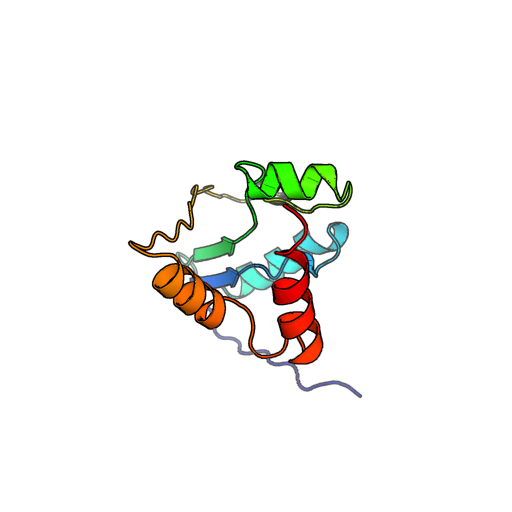 . ILE A 1 88 ? 3.798 -8.816 5.261 1.00 91.75 88 ILE A N 1
ATOM 698 C CA . ILE A 1 88 ? 3.926 -10.103 4.571 1.00 91.75 88 ILE A CA 1
ATOM 699 C C . ILE A 1 88 ? 4.711 -9.864 3.279 1.00 91.75 88 ILE A C 1
ATOM 701 O O . ILE A 1 88 ? 4.264 -9.086 2.433 1.00 91.75 88 ILE A O 1
ATOM 705 N N . PRO A 1 89 ? 5.887 -10.489 3.102 1.00 87.62 89 PRO A N 1
ATOM 706 C CA . PRO A 1 89 ? 6.608 -10.390 1.850 1.00 87.62 89 PRO A CA 1
ATOM 707 C C . PRO A 1 89 ? 5.874 -11.177 0.762 1.00 87.62 89 PRO A C 1
ATOM 709 O O . PRO A 1 89 ? 5.682 -12.382 0.885 1.00 87.62 89 PRO A O 1
ATOM 712 N N . ALA A 1 90 ? 5.509 -10.497 -0.320 1.00 83.44 90 ALA A N 1
ATOM 713 C CA . ALA A 1 90 ? 5.045 -11.131 -1.546 1.00 83.44 90 ALA A CA 1
ATOM 714 C C . ALA A 1 90 ? 6.119 -10.988 -2.628 1.00 83.44 90 ALA A C 1
ATOM 716 O O . ALA A 1 90 ? 6.721 -9.921 -2.776 1.00 83.44 90 ALA A O 1
ATOM 717 N N . MET A 1 91 ? 6.362 -12.065 -3.372 1.00 77.88 91 MET A N 1
ATOM 718 C CA . MET A 1 91 ? 7.107 -12.014 -4.625 1.00 77.88 91 MET A CA 1
ATOM 719 C C . MET A 1 91 ? 6.137 -12.300 -5.758 1.00 77.88 91 MET A C 1
ATOM 721 O O . MET A 1 91 ? 5.510 -13.355 -5.786 1.00 77.88 91 MET A O 1
ATOM 725 N N . ILE A 1 92 ? 6.023 -11.352 -6.681 1.00 71.38 92 ILE A N 1
ATOM 726 C CA . ILE A 1 92 ? 5.293 -11.551 -7.926 1.00 71.38 92 ILE A CA 1
ATOM 727 C C . ILE A 1 92 ? 6.344 -11.942 -8.957 1.00 71.38 92 ILE A C 1
ATOM 729 O O . ILE A 1 92 ? 7.133 -11.105 -9.393 1.00 71.38 92 ILE A O 1
ATOM 733 N N . VAL A 1 93 ? 6.399 -13.233 -9.274 1.00 71.19 93 VAL A N 1
ATOM 734 C CA . VAL A 1 93 ? 7.298 -13.783 -10.287 1.00 71.19 93 VAL A CA 1
ATOM 735 C C . VAL A 1 93 ? 6.437 -14.380 -11.382 1.00 71.19 93 VAL A C 1
ATOM 737 O O . VAL A 1 93 ? 5.571 -15.209 -11.112 1.00 71.19 93 VAL A O 1
ATOM 740 N N . PHE A 1 94 ? 6.703 -13.965 -12.612 1.00 74.25 94 PHE A N 1
ATOM 741 C CA . PHE A 1 94 ? 6.192 -14.627 -13.799 1.00 74.25 94 PHE A CA 1
ATOM 742 C C . PHE A 1 94 ? 7.354 -15.382 -14.430 1.00 74.25 94 PHE A C 1
ATOM 744 O O . PHE A 1 94 ? 8.454 -14.843 -14.558 1.00 74.25 94 PHE A O 1
ATOM 751 N N . SER A 1 95 ? 7.119 -16.630 -14.806 1.00 80.44 95 SER A N 1
ATOM 752 C CA . SER A 1 95 ? 8.038 -17.418 -15.616 1.00 80.44 95 SER A CA 1
ATOM 753 C C . SER A 1 95 ? 7.294 -17.933 -16.840 1.00 80.44 95 SER A C 1
ATOM 755 O O . SER A 1 95 ? 6.072 -18.072 -16.833 1.00 80.44 95 SER A O 1
ATOM 757 N N . ALA A 1 96 ? 8.043 -18.170 -17.907 1.00 85.12 96 ALA A N 1
ATOM 758 C CA . ALA A 1 96 ? 7.540 -18.688 -19.166 1.00 85.12 96 ALA A CA 1
ATOM 759 C C . ALA A 1 96 ? 8.598 -19.619 -19.761 1.00 85.12 96 ALA A C 1
ATOM 761 O O . ALA A 1 96 ? 9.792 -19.406 -19.531 1.00 85.12 96 ALA A O 1
ATOM 762 N N . ALA A 1 97 ? 8.175 -20.640 -20.505 1.00 89.50 97 ALA A N 1
ATOM 763 C CA . ALA A 1 97 ? 9.093 -21.583 -21.140 1.00 89.50 97 ALA A CA 1
ATOM 764 C C . ALA A 1 97 ? 9.725 -20.999 -22.413 1.00 89.50 97 ALA A C 1
ATOM 766 O O . ALA A 1 97 ? 10.780 -21.457 -22.851 1.00 89.50 97 ALA A O 1
ATOM 767 N N . SER A 1 98 ? 9.098 -19.973 -22.992 1.00 90.56 98 SER A N 1
ATOM 768 C CA . SER A 1 98 ? 9.571 -19.274 -24.183 1.00 90.56 98 SER A CA 1
ATOM 769 C C . SER A 1 98 ? 9.449 -17.755 -24.055 1.00 90.56 98 SER A C 1
ATOM 771 O O . SER A 1 98 ? 8.731 -17.213 -23.206 1.00 90.56 98 SER A O 1
ATOM 773 N N . PHE A 1 99 ? 10.158 -17.047 -24.933 1.00 84.38 99 PHE A N 1
ATOM 774 C CA . PHE A 1 99 ? 10.044 -15.598 -25.046 1.00 84.38 99 PHE A CA 1
ATOM 775 C C . PHE A 1 99 ? 8.634 -15.182 -25.484 1.00 84.38 99 PHE A C 1
ATOM 777 O O . PHE A 1 99 ? 8.108 -14.187 -24.997 1.00 84.38 99 PHE A O 1
ATOM 784 N N . GLU A 1 100 ? 8.009 -15.948 -26.372 1.00 87.75 100 GLU A N 1
ATOM 785 C CA . GLU A 1 100 ? 6.678 -15.716 -26.929 1.00 87.75 100 GLU A CA 1
ATOM 786 C C . GLU A 1 100 ? 5.592 -15.805 -25.849 1.00 87.75 100 GLU A C 1
ATOM 788 O O . GLU A 1 100 ? 4.672 -14.981 -25.808 1.00 87.75 100 GLU A O 1
ATOM 793 N N . GLU A 1 101 ? 5.726 -16.762 -24.932 1.00 84.38 101 GLU A N 1
ATOM 794 C CA . GLU A 1 101 ? 4.859 -16.890 -23.762 1.00 84.38 101 GLU A CA 1
ATOM 795 C C . GLU A 1 101 ? 5.054 -15.720 -22.797 1.00 84.38 101 GLU A C 1
ATOM 797 O O . GLU A 1 101 ? 4.073 -15.090 -22.403 1.00 84.38 101 GLU A O 1
ATOM 802 N N . MET A 1 102 ? 6.304 -15.357 -22.475 1.00 86.19 102 MET A N 1
ATOM 803 C CA . MET A 1 102 ? 6.581 -14.184 -21.637 1.00 86.19 102 MET A CA 1
ATOM 804 C C . MET A 1 102 ? 6.048 -12.904 -22.285 1.00 86.19 102 MET A C 1
ATOM 806 O O . MET A 1 102 ? 5.460 -12.066 -21.613 1.00 86.19 102 MET A O 1
ATOM 810 N N . TYR A 1 103 ? 6.203 -12.750 -23.599 1.00 79.50 103 TYR A N 1
ATOM 811 C CA . TYR A 1 103 ? 5.680 -11.615 -24.352 1.00 79.50 103 TYR A CA 1
ATOM 812 C C . TYR A 1 103 ? 4.152 -11.541 -24.269 1.00 79.50 103 TYR A C 1
ATOM 814 O O . TYR A 1 103 ? 3.596 -10.460 -24.080 1.00 79.50 103 TYR A O 1
ATOM 822 N N . THR A 1 104 ? 3.474 -12.684 -24.364 1.00 80.81 104 THR A N 1
ATOM 823 C CA . THR A 1 104 ? 2.015 -12.771 -24.236 1.00 80.81 104 THR A CA 1
ATOM 824 C C . THR A 1 104 ? 1.558 -12.444 -22.815 1.00 80.81 104 THR A C 1
ATOM 826 O O . THR A 1 104 ? 0.646 -11.636 -22.646 1.00 80.81 104 THR A O 1
ATOM 829 N N . LEU A 1 105 ? 2.233 -12.985 -21.795 1.00 77.19 105 LEU A N 1
ATOM 830 C CA . LEU A 1 105 ? 1.983 -12.659 -20.388 1.00 77.19 105 LEU A CA 1
ATOM 831 C C . LEU A 1 105 ? 2.206 -11.171 -20.115 1.00 77.19 105 LEU A C 1
ATOM 833 O O . LEU A 1 105 ? 1.338 -10.512 -19.555 1.00 77.19 105 LEU A O 1
ATOM 837 N N . CYS A 1 106 ? 3.320 -10.607 -20.576 1.00 75.06 106 CYS A N 1
ATOM 838 C CA . CYS A 1 106 ? 3.587 -9.180 -20.469 1.00 75.06 106 CYS A CA 1
ATOM 839 C C . CYS A 1 106 ? 2.526 -8.358 -21.195 1.00 75.06 106 CYS A C 1
ATOM 841 O O . CYS A 1 106 ? 2.103 -7.357 -20.653 1.00 75.06 106 CYS A O 1
ATOM 843 N N . ARG A 1 107 ? 2.027 -8.756 -22.368 1.00 69.50 107 ARG A N 1
ATOM 844 C CA . ARG A 1 107 ? 0.915 -8.045 -23.024 1.00 69.50 107 ARG A CA 1
ATOM 845 C C . ARG A 1 107 ? -0.402 -8.116 -22.254 1.00 69.50 107 ARG A C 1
ATOM 847 O O . ARG A 1 107 ? -1.205 -7.202 -22.376 1.00 69.50 107 ARG A O 1
ATOM 854 N N . PHE A 1 108 ? -0.629 -9.195 -21.513 1.00 65.38 108 PHE A N 1
ATOM 855 C CA . PHE A 1 108 ? -1.794 -9.337 -20.644 1.00 65.38 108 PHE A CA 1
ATOM 856 C C . PHE A 1 108 ? -1.654 -8.503 -19.358 1.00 65.38 108 PHE A C 1
ATOM 858 O O . PHE A 1 108 ? -2.635 -7.959 -18.864 1.00 65.38 108 PHE A O 1
ATOM 865 N N . LEU A 1 109 ? -0.431 -8.380 -18.829 1.00 62.00 109 LEU A N 1
ATOM 866 C CA . LEU A 1 109 ? -0.115 -7.672 -17.580 1.00 62.00 109 LEU A CA 1
ATOM 867 C C . LEU A 1 109 ? 0.199 -6.181 -17.784 1.00 62.00 109 LEU A C 1
ATOM 869 O O . LEU A 1 109 ? 0.000 -5.366 -16.884 1.00 62.00 109 LEU A O 1
ATOM 873 N N . VAL A 1 110 ? 0.698 -5.811 -18.961 1.00 54.50 110 VAL A N 1
ATOM 874 C CA . VAL A 1 110 ? 0.959 -4.437 -19.378 1.00 54.50 110 VAL A CA 1
ATOM 875 C C . VAL A 1 110 ? -0.334 -3.880 -19.954 1.00 54.50 110 VAL A C 1
ATOM 877 O O . VAL A 1 110 ? -0.620 -4.025 -21.137 1.00 54.50 110 VAL A O 1
ATOM 880 N N . LEU A 1 111 ? -1.067 -3.208 -19.067 1.00 50.31 111 LEU A N 1
ATOM 881 C CA . LEU A 1 111 ? -1.675 -1.905 -19.318 1.00 50.31 111 LEU A CA 1
ATOM 882 C C . LEU A 1 111 ? -2.443 -1.803 -20.645 1.00 50.31 111 LEU A C 1
ATOM 884 O O . LEU A 1 111 ? -1.883 -1.389 -21.666 1.00 50.31 111 LEU A O 1
ATOM 888 N N . GLU A 1 112 ? -3.753 -2.050 -20.604 1.00 40.19 112 GLU A N 1
ATOM 889 C CA . GLU A 1 112 ? -4.646 -1.411 -21.573 1.00 40.19 112 GLU A CA 1
ATOM 890 C C . GLU A 1 112 ? -4.291 0.090 -21.646 1.00 40.19 112 GLU A C 1
ATOM 892 O O . GLU A 1 112 ? -4.436 0.826 -20.673 1.00 40.19 112 GLU A O 1
ATOM 897 N N . ASN A 1 113 ? -3.797 0.530 -22.809 1.00 46.34 113 ASN A N 1
ATOM 898 C CA . ASN A 1 113 ? -3.534 1.926 -23.190 1.00 46.34 113 ASN A CA 1
ATOM 899 C C . ASN A 1 113 ? -2.299 2.662 -22.626 1.00 46.34 113 ASN A C 1
ATOM 901 O O . ASN A 1 113 ? -2.221 3.876 -22.812 1.00 46.34 113 ASN A O 1
ATOM 905 N N . CYS A 1 114 ? -1.295 2.019 -22.017 1.00 51.41 114 CYS A N 1
ATOM 906 C CA . CYS A 1 114 ? -0.092 2.780 -21.601 1.00 51.41 114 CYS A CA 1
ATOM 907 C C . CYS A 1 114 ? 0.952 3.017 -22.692 1.00 51.41 114 CYS A C 1
ATOM 909 O O . CYS A 1 114 ? 1.818 3.872 -22.516 1.00 51.41 114 CYS A O 1
ATOM 911 N N . PHE A 1 115 ? 0.872 2.301 -23.810 1.00 53.56 115 PHE A N 1
ATOM 912 C CA . PHE A 1 115 ? 1.730 2.546 -24.962 1.00 53.56 115 PHE A CA 1
ATOM 913 C C . PHE A 1 115 ? 0.891 2.649 -26.227 1.00 53.56 115 PHE A C 1
ATOM 915 O O . PHE A 1 115 ? 0.033 1.804 -26.486 1.00 53.56 115 PHE A O 1
ATOM 922 N N . THR A 1 116 ? 1.164 3.665 -27.042 1.00 63.31 116 THR A N 1
ATOM 923 C CA . THR A 1 116 ? 0.623 3.725 -28.400 1.00 63.31 116 THR A CA 1
ATOM 924 C C . THR A 1 116 ? 1.254 2.625 -29.257 1.00 63.31 116 THR A C 1
ATOM 926 O O . THR A 1 116 ? 2.356 2.137 -28.976 1.00 63.31 116 THR A O 1
ATOM 929 N N . ALA A 1 117 ? 0.583 2.250 -30.350 1.00 65.62 117 ALA A N 1
ATOM 930 C CA . ALA A 1 117 ? 1.138 1.313 -31.332 1.00 65.62 117 ALA A CA 1
ATOM 931 C C . ALA A 1 117 ? 2.533 1.750 -31.831 1.00 65.62 117 ALA A C 1
ATOM 933 O O . ALA A 1 117 ? 3.394 0.916 -32.105 1.00 65.62 117 ALA A O 1
ATOM 934 N N . GLU A 1 118 ? 2.775 3.059 -31.883 1.00 71.50 118 GLU A N 1
ATOM 935 C CA . GLU A 1 118 ? 4.040 3.667 -32.292 1.00 71.50 118 GLU A CA 1
ATOM 936 C C . GLU A 1 118 ? 5.160 3.459 -31.259 1.00 71.50 118 GLU A C 1
ATOM 938 O O . GLU A 1 118 ? 6.268 3.050 -31.613 1.00 71.50 118 GLU A O 1
ATOM 943 N N . GLN A 1 119 ? 4.865 3.636 -29.966 1.00 64.12 119 GLN A N 1
ATOM 944 C CA . GLN A 1 119 ? 5.818 3.379 -28.877 1.00 64.12 119 GLN A CA 1
ATOM 945 C C . GLN A 1 119 ? 6.190 1.890 -28.785 1.00 64.12 119 GLN A C 1
ATOM 947 O O . GLN A 1 119 ? 7.351 1.541 -28.563 1.00 64.12 119 GLN A O 1
ATOM 952 N N . LEU A 1 120 ? 5.224 1.005 -29.043 1.00 61.53 120 LEU A N 1
ATOM 953 C CA . LEU A 1 120 ? 5.442 -0.441 -29.155 1.00 61.53 120 LEU A CA 1
ATOM 954 C C . LEU A 1 120 ? 6.277 -0.831 -30.387 1.00 61.53 120 LEU A C 1
ATOM 956 O O . LEU A 1 120 ? 7.039 -1.796 -30.335 1.00 61.53 120 LEU A O 1
ATOM 960 N N . ALA A 1 121 ? 6.166 -0.102 -31.498 1.00 64.88 121 ALA A N 1
ATOM 961 C CA . ALA A 1 121 ? 7.000 -0.331 -32.677 1.00 64.88 121 ALA A CA 1
ATOM 962 C C . ALA A 1 121 ? 8.453 0.139 -32.460 1.00 64.88 121 ALA A C 1
ATOM 964 O O . ALA A 1 121 ? 9.389 -0.497 -32.952 1.00 64.88 121 ALA A O 1
ATOM 965 N N . GLY A 1 122 ? 8.654 1.208 -31.682 1.00 64.38 122 GLY A N 1
ATOM 966 C CA . GLY A 1 122 ? 9.976 1.742 -31.341 1.00 64.38 122 GLY A CA 1
ATOM 967 C C . GLY A 1 122 ? 10.843 0.774 -30.529 1.00 64.38 122 GLY A C 1
ATOM 968 O O . GLY A 1 122 ? 12.030 0.618 -30.817 1.00 64.38 122 GLY A O 1
ATOM 969 N N . THR A 1 123 ? 10.254 0.037 -29.583 1.00 54.44 123 THR A N 1
ATOM 970 C CA . THR A 1 123 ? 10.982 -0.956 -28.767 1.00 54.44 123 THR A CA 1
ATOM 971 C C . THR A 1 123 ? 11.444 -2.173 -29.572 1.00 54.44 123 THR A C 1
ATOM 973 O O . THR A 1 123 ? 12.447 -2.795 -29.227 1.00 54.44 123 THR A O 1
ATOM 976 N N . ARG A 1 124 ? 10.784 -2.483 -30.699 1.00 51.38 124 ARG A N 1
ATOM 977 C CA . ARG A 1 124 ? 11.234 -3.522 -31.642 1.00 51.38 124 ARG A CA 1
ATOM 978 C C . ARG A 1 124 ? 12.437 -3.082 -32.485 1.00 51.38 124 ARG A C 1
ATOM 980 O O . ARG A 1 124 ? 13.237 -3.934 -32.859 1.00 51.38 124 ARG A O 1
ATOM 987 N N . ARG A 1 125 ? 12.597 -1.779 -32.765 1.00 40.75 125 ARG A N 1
ATOM 988 C CA . ARG A 1 125 ? 13.726 -1.236 -33.554 1.00 40.75 125 ARG A CA 1
ATOM 989 C C . ARG A 1 125 ? 15.030 -1.130 -32.762 1.00 40.75 125 ARG A C 1
ATOM 991 O O . ARG A 1 125 ? 16.094 -1.259 -33.349 1.00 40.75 125 ARG A O 1
ATOM 998 N N . ALA A 1 126 ? 14.965 -0.978 -31.440 1.00 42.72 126 ALA A N 1
ATOM 999 C CA . ALA A 1 126 ? 16.155 -0.941 -30.582 1.00 42.72 126 ALA A CA 1
ATOM 1000 C C . ALA A 1 126 ? 16.920 -2.285 -30.503 1.00 42.72 126 ALA A C 1
ATOM 1002 O O . ALA A 1 126 ? 18.003 -2.341 -29.931 1.00 42.72 126 ALA A O 1
ATOM 1003 N N . ARG A 1 127 ? 16.386 -3.368 -31.089 1.00 46.44 127 ARG A N 1
ATOM 1004 C CA . ARG A 1 127 ? 17.015 -4.700 -31.130 1.00 46.44 127 ARG A CA 1
ATOM 1005 C C . ARG A 1 127 ? 18.035 -4.905 -32.259 1.00 46.44 127 ARG A C 1
ATOM 1007 O O . ARG A 1 127 ? 18.611 -5.981 -32.319 1.00 46.44 127 ARG A O 1
ATOM 1014 N N . SER A 1 128 ? 18.277 -3.931 -33.141 1.00 37.56 128 SER A N 1
ATOM 1015 C CA . SER A 1 128 ? 19.273 -4.075 -34.221 1.00 37.56 128 SER A CA 1
ATOM 1016 C C . SER A 1 128 ? 20.651 -3.469 -33.905 1.00 37.56 128 SER A C 1
ATOM 1018 O O . SER A 1 128 ? 21.433 -3.260 -34.828 1.00 37.56 128 SER A O 1
ATOM 1020 N N . MET A 1 129 ? 20.938 -3.128 -32.643 1.00 37.44 129 MET A N 1
ATOM 1021 C CA . MET A 1 129 ? 22.220 -2.532 -32.219 1.00 37.44 129 MET A CA 1
ATOM 1022 C C . MET A 1 129 ? 22.833 -3.193 -30.969 1.00 37.44 129 MET A C 1
ATOM 1024 O O . MET A 1 129 ? 23.604 -2.554 -30.255 1.00 37.44 129 MET A O 1
ATOM 1028 N N . ILE A 1 130 ? 22.517 -4.466 -30.711 1.00 37.84 130 ILE A N 1
ATOM 1029 C CA . ILE A 1 130 ? 23.291 -5.329 -29.802 1.00 37.84 130 ILE A CA 1
ATOM 1030 C C . ILE A 1 130 ? 23.606 -6.622 -30.542 1.00 37.84 130 ILE A C 1
ATOM 1032 O O . ILE A 1 130 ? 22.652 -7.176 -31.136 1.00 37.84 130 ILE A O 1
#

Foldseek 3Di:
DDDDDPPDQAADLEQEAAAPCVVPPLVCVVVVVVVSVSNHDVNHDYYHHFAACDDDVNVVVVVVDPPDDGCVSVVVVCVVVVPDDDDDDDDDDDDDPDPVRVVVVCVVVDDDPPDDPVNVVVVVVVVPPD

Radius of gyration: 19.42 Å; chains: 1; bounding box: 46×43×51 Å

pLDDT: mean 79.62, std 17.8, range [36.44, 97.38]

Secondary structure (DSSP, 8-state):
-----------EEEEEEES-GGGS-GGGHHHHHHHHHTTEEEEEEEEEE---S-HHHHHHHHHH-TT---HHHHHHHHHHTT--------------SSHHHHHHHHHHHS-TTSS-HHHHHHHHHGGG--

Sequence (130 aa):
MRGQGYGSPERYDLVLCSHVLYHVPTAEWGGFIDRLLERVRPGGYCVLMLGAARGQNYALHRDFTQTMISSEQLIAMLEQKRLPHRAIPAMIVFSAASFEEMYTLCRFLVLENCFTAEQLAGTRRARSMI

Organism: Stigmatella aurantiaca (NCBI:txid41)